Protein 2PN6 (pdb70)

B-factor: mean 21.73, std 9.78, range [8.62, 80.94]

Nearest PDB structures (foldseek):
  2pn6-assembly1_A  TM=1.007E+00  e=6.452E-29  Sulfurisphaera tokodaii
  2efq-assembly1_A  TM=1.001E+00  e=8.314E-26  Sulfurisphaera tokodaii str. 7
  2pmh-assembly1_A  TM=9.872E-01  e=4.485E-26  Sulfurisphaera tokodaii str. 7
  2efo-assembly1_A  TM=9.943E-01  e=1.281E-25  Sulfurisphaera tokodaii str. 7
  2e7w-assembly1_A  TM=9.866E-01  e=4.683E-25  Sulfurisphaera tokodaii

CATH classification: 1.10.10.10 (+1 more: 3.30.70.920)

Foldseek 3Di:
DDPLLVLLLQCCLVPVPQDLVRSCVVSVDDSVVSVVSVVVCCVVCVDVDHDDDDDVVVVQQQWKKKKFFAWDDDPPLCVVVQVQQVPQPFWDDWDQDDDPTGIIIIGTDNDPVCCCVRPVVSVVPDNGTPDMDMDTDPDDPDDRPSRPDD

Structure (mmCIF, N/CA/C/O backbone):
data_2PN6
#
_entry.id   2PN6
#
_cell.length_a   103.663
_cell.length_b   103.663
_cell.length_c   73.539
_cell.angle_alpha   90.00
_cell.angle_beta   90.00
_cell.angle_gamma   90.00
#
_symmetry.space_group_name_H-M   'I 4 2 2'
#
loop_
_entity.id
_entity.type
_entity.pdbx_description
1 polymer '150aa long hypothetical transcriptional regulator'
2 non-polymer 'MAGNESIUM ION'
3 non-polymer GLUTAMINE
4 water water
#
loop_
_atom_site.group_PDB
_atom_site.id
_atom_site.type_symbol
_atom_site.label_atom_id
_atom_site.label_alt_id
_atom_site.label_comp_id
_atom_site.label_asym_id
_atom_site.label_entity_id
_atom_site.label_seq_id
_atom_site.pdbx_PDB_ins_code
_atom_site.Cartn_x
_atom_site.Cartn_y
_atom_site.Cartn_z
_atom_site.occupancy
_atom_site.B_iso_or_equiv
_atom_site.auth_seq_id
_atom_site.auth_comp_id
_atom_site.auth_asym_id
_atom_site.auth_atom_id
_atom_site.pdbx_PDB_model_num
ATOM 1 N N . MET A 1 1 ? 43.878 13.547 1.254 1.00 36.64 1 MET A N 1
ATOM 2 C CA . MET A 1 1 ? 43.669 14.516 2.368 1.00 36.41 1 MET A CA 1
ATOM 3 C C . MET A 1 1 ? 44.120 13.919 3.691 1.00 35.49 1 MET A C 1
ATOM 4 O O . MET A 1 1 ? 44.289 12.706 3.811 1.00 36.88 1 MET A O 1
ATOM 9 N N . ASP A 1 2 ? 44.308 14.781 4.686 1.00 34.00 2 ASP A N 1
ATOM 10 C CA . ASP A 1 2 ? 44.708 14.340 6.014 1.00 31.89 2 ASP A CA 1
ATOM 11 C C . ASP A 1 2 ? 43.795 14.942 7.077 1.00 30.67 2 ASP A C 1
ATOM 12 O O . ASP A 1 2 ? 42.779 15.562 6.761 1.00 29.33 2 ASP A O 1
ATOM 17 N N . GLU A 1 3 ? 44.169 14.753 8.337 1.00 30.06 3 GLU A N 1
ATOM 18 C CA . GLU A 1 3 ? 43.403 15.246 9.477 1.00 29.68 3 GLU A CA 1
ATOM 19 C C . GLU A 1 3 ? 43.218 16.763 9.431 1.00 27.91 3 GLU A C 1
ATOM 20 O O . GLU A 1 3 ? 42.150 17.279 9.768 1.00 27.12 3 GLU A O 1
ATOM 26 N N . ILE A 1 4 ? 44.257 17.472 9.006 1.00 25.70 4 ILE A N 1
ATOM 27 C CA . ILE A 1 4 ? 44.204 18.926 8.922 1.00 24.57 4 ILE A CA 1
ATOM 28 C C . ILE A 1 4 ? 43.243 19.398 7.834 1.00 22.91 4 ILE A C 1
ATOM 29 O O . ILE A 1 4 ? 42.534 20.389 8.016 1.00 21.91 4 ILE A O 1
ATOM 34 N N . ASP A 1 5 ? 43.217 18.695 6.706 1.00 22.60 5 ASP A N 1
ATOM 35 C CA . ASP A 1 5 ? 42.316 19.067 5.622 1.00 21.69 5 ASP A CA 1
ATOM 36 C C . ASP A 1 5 ? 40.870 18.960 6.085 1.00 21.32 5 ASP A C 1
ATOM 37 O O . ASP A 1 5 ? 40.039 19.805 5.751 1.00 20.34 5 ASP A O 1
ATOM 42 N N . LEU A 1 6 ? 40.571 17.921 6.858 1.00 21.50 6 LEU A N 1
ATOM 43 C CA . LEU A 1 6 ? 39.217 17.723 7.359 1.00 21.60 6 LEU A CA 1
ATOM 44 C C . LEU A 1 6 ? 38.794 18.845 8.299 1.00 20.99 6 LEU A C 1
ATOM 45 O O . LEU A 1 6 ? 37.650 19.295 8.261 1.00 20.33 6 LEU A O 1
ATOM 50 N N . ARG A 1 7 ? 39.718 19.301 9.138 1.00 20.82 7 ARG A N 1
ATOM 51 C CA . ARG A 1 7 ? 39.410 20.380 10.068 1.00 21.29 7 ARG A CA 1
ATOM 52 C C . ARG A 1 7 ? 39.152 21.674 9.306 1.00 19.15 7 ARG A C 1
ATOM 53 O O . ARG A 1 7 ? 38.306 22.475 9.700 1.00 18.15 7 ARG A O 1
ATOM 61 N N . ILE A 1 8 ? 39.886 21.880 8.216 1.00 18.46 8 ILE A N 1
ATOM 62 C CA . ILE A 1 8 ? 39.703 23.070 7.395 1.00 16.38 8 ILE A CA 1
ATOM 63 C C . ILE A 1 8 ? 38.325 22.994 6.740 1.00 15.36 8 ILE A C 1
ATOM 64 O O . ILE A 1 8 ? 37.562 23.959 6.757 1.00 15.57 8 ILE A O 1
ATOM 69 N N . LEU A 1 9 ? 38.015 21.835 6.168 1.00 16.12 9 LEU A N 1
ATOM 70 C CA . LEU A 1 9 ? 36.731 21.625 5.514 1.00 16.32 9 LEU A CA 1
ATOM 71 C C . LEU A 1 9 ? 35.567 21.763 6.490 1.00 16.06 9 LEU A C 1
ATOM 72 O O . LEU A 1 9 ? 34.505 22.269 6.129 1.00 15.87 9 LEU A O 1
ATOM 77 N N . LYS A 1 10 ? 35.763 21.311 7.723 1.00 16.47 10 LYS A N 1
ATOM 78 C CA . LYS A 1 10 ? 34.703 21.385 8.721 1.00 17.11 10 LYS A CA 1
ATOM 79 C C . LYS A 1 10 ? 34.332 22.835 9.002 1.00 17.14 10 LYS A C 1
ATOM 80 O O . LYS A 1 10 ? 33.202 23.137 9.383 1.00 17.65 10 LYS A O 1
ATOM 86 N N . ILE A 1 11 ? 35.291 23.735 8.814 1.00 17.33 11 ILE A N 1
ATOM 87 C CA . ILE A 1 11 ? 35.042 25.154 9.027 1.00 16.75 11 ILE A CA 1
ATOM 88 C C . ILE A 1 11 ? 34.412 25.766 7.781 1.00 16.14 11 ILE A C 1
ATOM 89 O O . ILE A 1 11 ? 33.403 26.461 7.863 1.00 16.74 11 ILE A O 1
ATOM 94 N N . LEU A 1 12 ? 35.000 25.493 6.622 1.00 14.78 12 LEU A N 1
ATOM 95 C CA . LEU A 1 12 ? 34.495 26.050 5.373 1.00 15.37 12 LEU A CA 1
ATOM 96 C C . LEU A 1 12 ? 33.087 25.593 5.002 1.00 15.89 12 LEU A C 1
ATOM 97 O O . LEU A 1 12 ? 32.371 26.312 4.305 1.00 17.09 12 LEU A O 1
ATOM 102 N N . GLN A 1 13 ? 32.684 24.416 5.471 1.00 15.76 13 GLN A N 1
ATOM 103 C CA . GLN A 1 13 ? 31.356 23.907 5.143 1.00 17.02 13 GLN A CA 1
ATOM 104 C C . GLN A 1 13 ? 30.241 24.762 5.739 1.00 19.13 13 GLN A C 1
ATOM 105 O O . GLN A 1 13 ? 29.115 24.739 5.246 1.00 19.36 13 GLN A O 1
ATOM 111 N N . TYR A 1 14 ? 30.536 25.522 6.791 1.00 20.90 14 TYR A N 1
ATOM 112 C CA . TYR A 1 14 ? 29.492 26.364 7.367 1.00 24.04 14 TYR A CA 1
ATOM 113 C C . TYR A 1 14 ? 29.816 27.855 7.371 1.00 24.22 14 TYR A C 1
ATOM 114 O O . TYR A 1 14 ? 28.927 28.682 7.562 1.00 24.61 14 TYR A O 1
ATOM 123 N N . ASN A 1 15 ? 31.081 28.205 7.161 1.00 23.55 15 ASN A N 1
ATOM 124 C CA . ASN A 1 15 ? 31.460 29.615 7.109 1.00 24.24 15 ASN A CA 1
ATOM 125 C C . ASN A 1 15 ? 32.675 29.789 6.207 1.00 23.57 15 ASN A C 1
ATOM 126 O O . ASN A 1 15 ? 33.816 29.784 6.671 1.00 24.96 15 ASN A O 1
ATOM 131 N N . ALA A 1 16 ? 32.416 29.954 4.915 1.00 23.04 16 ALA A N 1
ATOM 132 C CA . ALA A 1 16 ? 33.473 30.101 3.922 1.00 23.98 16 ALA A CA 1
ATOM 133 C C . ALA A 1 16 ? 34.120 31.481 3.856 1.00 25.95 16 ALA A C 1
ATOM 134 O O . ALA A 1 16 ? 35.160 31.645 3.215 1.00 27.40 16 ALA A O 1
ATOM 136 N N . LYS A 1 17 ? 33.519 32.475 4.499 1.00 27.21 17 LYS A N 1
ATOM 137 C CA . LYS A 1 17 ? 34.108 33.808 4.462 1.00 28.77 17 LYS A CA 1
ATOM 138 C C . LYS A 1 17 ? 34.865 34.166 5.732 1.00 28.92 17 LYS A C 1
ATOM 139 O O . LYS A 1 17 ? 35.201 35.326 5.967 1.00 28.99 17 LYS A O 1
ATOM 145 N N . TYR A 1 18 ? 35.134 33.153 6.547 1.00 28.21 18 TYR A N 1
ATOM 146 C CA . TYR A 1 18 ? 35.900 33.335 7.771 1.00 27.56 18 TYR A CA 1
ATOM 147 C C . TYR A 1 18 ? 37.291 33.644 7.213 1.00 26.59 18 TYR A C 1
ATOM 148 O O . TYR A 1 18 ? 37.777 32.927 6.339 1.00 26.36 18 TYR A O 1
ATOM 157 N N . SER A 1 19 ? 37.922 34.711 7.693 1.00 25.21 19 SER A N 1
ATOM 158 C CA . SER A 1 19 ? 39.237 35.103 7.183 1.00 23.15 19 SER A CA 1
ATOM 159 C C . SER A 1 19 ? 40.324 34.045 7.346 1.00 22.03 19 SER A C 1
ATOM 160 O O . SER A 1 19 ? 40.254 33.193 8.230 1.00 21.28 19 SER A O 1
ATOM 163 N N . LEU A 1 20 ? 41.333 34.111 6.482 1.00 21.46 20 LEU A N 1
ATOM 164 C CA . LEU A 1 20 ? 42.446 33.174 6.541 1.00 21.28 20 LEU A CA 1
ATOM 165 C C . LEU A 1 20 ? 43.161 33.276 7.885 1.00 20.93 20 LEU A C 1
ATOM 166 O O . LEU A 1 20 ? 43.573 32.265 8.451 1.00 20.11 20 LEU A O 1
ATOM 171 N N . ASP A 1 21 ? 43.311 34.496 8.396 1.00 20.86 21 ASP A N 1
ATOM 172 C CA . ASP A 1 21 ? 43.979 34.682 9.679 1.00 20.87 21 ASP A CA 1
ATOM 173 C C . ASP A 1 21 ? 43.192 34.017 10.796 1.00 19.54 21 ASP A C 1
ATOM 174 O O . ASP A 1 21 ? 43.768 33.417 11.705 1.00 19.77 21 ASP A O 1
ATOM 179 N N . GLU A 1 22 ? 41.871 34.128 10.731 1.00 19.42 22 GLU A N 1
ATOM 180 C CA . GLU A 1 22 ? 41.028 33.529 11.753 1.00 19.80 22 GLU A CA 1
ATOM 181 C C . GLU A 1 22 ? 41.054 32.011 11.667 1.00 19.27 22 GLU A C 1
ATOM 182 O O . GLU A 1 22 ? 41.117 31.329 12.687 1.00 19.43 22 GLU A O 1
ATOM 188 N N . ILE A 1 23 ? 41.024 31.479 10.450 1.00 18.69 23 ILE A N 1
ATOM 189 C CA . ILE A 1 23 ? 41.060 30.032 10.277 1.00 18.73 23 ILE A CA 1
ATOM 190 C C . ILE A 1 23 ? 42.405 29.474 10.742 1.00 17.90 23 ILE A C 1
ATOM 191 O O . ILE A 1 23 ? 42.461 28.452 11.427 1.00 18.69 23 ILE A O 1
ATOM 196 N N . ALA A 1 24 ? 43.486 30.155 10.377 1.00 18.17 24 ALA A N 1
ATOM 197 C CA . ALA A 1 24 ? 44.823 29.724 10.765 1.00 18.69 24 ALA A CA 1
ATOM 198 C C . ALA A 1 24 ? 44.969 29.715 12.283 1.00 18.43 24 ALA A C 1
ATOM 199 O O . ALA A 1 24 ? 45.593 28.819 12.850 1.00 18.66 24 ALA A O 1
ATOM 201 N N . ARG A 1 25 ? 44.387 30.715 12.937 1.00 18.95 25 ARG A N 1
ATOM 202 C CA . ARG A 1 25 ? 44.456 30.816 14.390 1.00 19.91 25 ARG A CA 1
ATOM 203 C C . ARG A 1 25 ? 43.668 29.685 15.052 1.00 19.56 25 ARG A C 1
ATOM 204 O O . ARG A 1 25 ? 44.093 29.132 16.065 1.00 20.33 25 ARG A O 1
ATOM 212 N N . GLU A 1 26 ? 42.524 29.333 14.472 1.00 19.12 26 GLU A N 1
ATOM 213 C CA . GLU A 1 26 ? 41.692 28.273 15.030 1.00 21.19 26 GLU A CA 1
ATOM 214 C C . GLU A 1 26 ? 42.316 26.886 14.888 1.00 22.61 26 GLU A C 1
ATOM 215 O O . GLU A 1 26 ? 42.338 26.113 15.843 1.00 22.27 26 GLU A O 1
ATOM 221 N N . ILE A 1 27 ? 42.816 26.572 13.695 1.00 24.63 27 ILE A N 1
ATOM 222 C CA . ILE A 1 27 ? 43.420 25.266 13.436 1.00 26.86 27 ILE A CA 1
ATOM 223 C C . ILE A 1 27 ? 44.870 25.142 13.896 1.00 27.35 27 ILE A C 1
ATOM 224 O O . ILE A 1 27 ? 45.341 24.042 14.188 1.00 28.15 27 ILE A O 1
ATOM 229 N N . ARG A 1 28 ? 45.571 26.268 13.954 1.00 27.42 28 ARG A N 1
ATOM 230 C CA . ARG A 1 28 ? 46.969 26.302 14.375 1.00 29.06 28 ARG A CA 1
ATOM 231 C C . ARG A 1 28 ? 47.945 25.821 13.298 1.00 29.31 28 ARG A C 1
ATOM 232 O O . ARG A 1 28 ? 48.605 24.791 13.451 1.00 31.03 28 ARG A O 1
ATOM 240 N N . ILE A 1 29 ? 48.017 26.571 12.204 1.00 29.26 29 ILE A N 1
ATOM 241 C CA . ILE A 1 29 ? 48.932 26.274 11.105 1.00 28.53 29 ILE A CA 1
ATOM 242 C C . ILE A 1 29 ? 49.226 27.593 10.403 1.00 27.72 29 ILE A C 1
ATOM 243 O O . ILE A 1 29 ? 48.443 28.538 10.497 1.00 26.63 29 ILE A O 1
ATOM 248 N N . PRO A 1 30 ? 50.367 27.681 9.701 1.00 26.94 30 PRO A N 1
ATOM 249 C CA . PRO A 1 30 ? 50.736 28.910 8.990 1.00 27.09 30 PRO A CA 1
ATOM 250 C C . PRO A 1 30 ? 49.708 29.278 7.920 1.00 26.36 30 PRO A C 1
ATOM 251 O O . PRO A 1 30 ? 49.176 28.400 7.237 1.00 26.56 30 PRO A O 1
ATOM 255 N N . LYS A 1 31 ? 49.435 30.571 7.773 1.00 26.00 31 LYS A N 1
ATOM 256 C CA . LYS A 1 31 ? 48.469 31.040 6.784 1.00 25.36 31 LYS A CA 1
ATOM 257 C C . LYS A 1 31 ? 48.852 30.589 5.378 1.00 24.65 31 LYS A C 1
ATOM 258 O O . LYS A 1 31 ? 47.997 30.179 4.597 1.00 23.83 31 LYS A O 1
ATOM 264 N N . ALA A 1 32 ? 50.139 30.675 5.057 1.00 23.84 32 ALA A N 1
ATOM 265 C CA . ALA A 1 32 ? 50.621 30.274 3.739 1.00 23.24 32 ALA A CA 1
ATOM 266 C C . ALA A 1 32 ? 50.307 28.804 3.473 1.00 22.17 32 ALA A C 1
ATOM 267 O O . ALA A 1 32 ? 49.966 28.424 2.350 1.00 22.82 32 ALA A O 1
ATOM 269 N N . THR A 1 33 ? 50.422 27.982 4.511 1.00 22.46 33 THR A N 1
ATOM 270 C CA . THR A 1 33 ? 50.142 26.557 4.389 1.00 22.47 33 THR A CA 1
ATOM 271 C C . THR A 1 33 ? 48.640 26.349 4.230 1.00 21.62 33 THR A C 1
ATOM 272 O O . THR A 1 33 ? 48.198 25.503 3.454 1.00 20.95 33 THR A O 1
ATOM 276 N N . LEU A 1 34 ? 47.858 27.127 4.971 1.00 21.09 34 LEU A N 1
ATOM 277 C CA . LEU A 1 34 ? 46.407 27.039 4.891 1.00 19.68 34 LEU A CA 1
ATOM 278 C C . LEU A 1 34 ? 45.957 27.373 3.470 1.00 20.23 34 LEU A C 1
ATOM 279 O O . LEU A 1 34 ? 45.131 26.669 2.888 1.00 20.09 34 LEU A O 1
ATOM 284 N N . SER A 1 35 ? 46.505 28.450 2.912 1.00 20.36 35 SER A N 1
ATOM 285 C CA . SER A 1 35 ? 46.158 28.862 1.555 1.00 20.60 35 SER A CA 1
ATOM 286 C C . SER A 1 35 ? 46.519 27.768 0.557 1.00 21.23 35 SER A C 1
ATOM 287 O O . SER A 1 35 ? 45.749 27.462 -0.355 1.00 20.99 35 SER A O 1
ATOM 290 N N . TYR A 1 36 ? 47.697 27.181 0.731 1.00 21.48 36 TYR A N 1
ATOM 291 C CA . TYR A 1 36 ? 48.143 26.118 -0.155 1.00 22.61 36 TYR A CA 1
ATOM 292 C C . TYR A 1 36 ? 47.193 24.927 -0.084 1.00 21.47 36 TYR A C 1
ATOM 293 O O . TYR A 1 36 ? 46.789 24.382 -1.111 1.00 22.24 36 TYR A O 1
ATOM 302 N N . ARG A 1 37 ? 46.841 24.526 1.135 1.00 20.76 37 ARG A N 1
ATOM 303 C CA . ARG A 1 37 ? 45.944 23.395 1.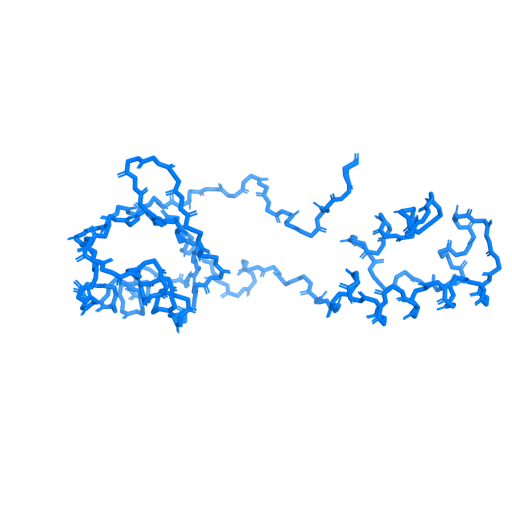339 1.00 20.31 37 ARG A CA 1
ATOM 304 C C . ARG A 1 37 ? 44.566 23.615 0.722 1.00 20.12 37 ARG A C 1
ATOM 305 O O . ARG A 1 37 ? 43.999 22.703 0.121 1.00 19.81 37 ARG A O 1
ATOM 313 N N . ILE A 1 38 ? 44.030 24.823 0.865 1.00 19.82 38 ILE A N 1
ATOM 314 C CA . ILE A 1 38 ? 42.720 25.136 0.307 1.00 18.58 38 ILE A CA 1
ATOM 315 C C . ILE A 1 38 ? 42.764 25.104 -1.216 1.00 20.35 38 ILE A C 1
ATOM 316 O O . ILE A 1 38 ? 41.864 24.562 -1.856 1.00 20.26 38 ILE A O 1
ATOM 321 N N . LYS A 1 39 ? 43.814 25.679 -1.794 1.00 21.81 39 LYS A N 1
ATOM 322 C CA . LYS A 1 39 ? 43.955 25.694 -3.246 1.00 23.86 39 LYS A CA 1
ATOM 323 C C . LYS A 1 39 ? 44.052 24.273 -3.790 1.00 24.33 39 LYS A C 1
ATOM 324 O O . LYS A 1 39 ? 43.509 23.969 -4.853 1.00 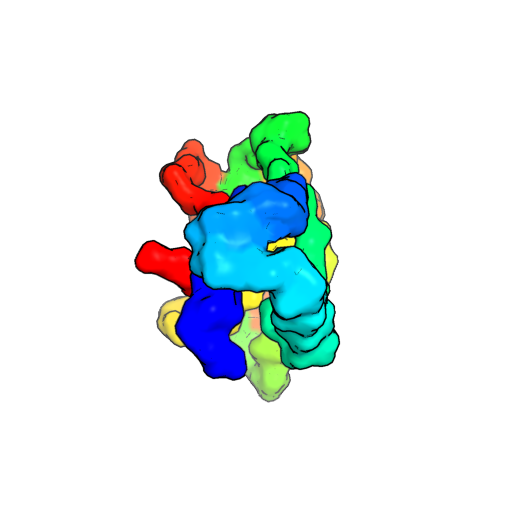24.96 39 LYS A O 1
ATOM 330 N N . LYS A 1 40 ? 44.744 23.407 -3.057 1.00 24.99 40 LYS A N 1
ATOM 331 C CA . LYS A 1 40 ? 44.902 22.017 -3.472 1.00 25.52 40 LYS A CA 1
ATOM 332 C C . LYS A 1 40 ? 43.565 21.287 -3.413 1.00 24.69 40 LYS A C 1
ATOM 333 O O . LYS A 1 40 ? 43.251 20.482 -4.289 1.00 24.86 40 LYS A O 1
ATOM 339 N N . LEU A 1 41 ? 42.777 21.572 -2.381 1.00 22.99 41 LEU A N 1
ATOM 340 C CA . LEU A 1 41 ? 41.470 20.942 -2.227 1.00 21.76 41 LEU A CA 1
ATOM 341 C C . LEU A 1 41 ? 40.544 21.359 -3.363 1.00 21.78 41 LEU A C 1
ATOM 342 O O . LEU A 1 41 ? 39.704 20.575 -3.810 1.00 22.44 41 LEU A O 1
ATOM 347 N N . GLU A 1 42 ? 40.699 22.596 -3.827 1.00 21.76 42 GLU A N 1
ATOM 348 C CA . GLU A 1 42 ? 39.883 23.102 -4.925 1.00 23.01 42 GLU A CA 1
ATOM 349 C C . GLU A 1 42 ? 40.379 22.460 -6.218 1.00 24.82 42 GLU A C 1
ATOM 350 O O . GLU A 1 42 ? 39.586 22.018 -7.049 1.00 24.32 42 GLU A O 1
ATOM 356 N N . LYS A 1 43 ? 41.697 22.403 -6.374 1.00 26.60 43 LYS A N 1
ATOM 357 C CA . LYS A 1 43 ? 42.299 21.809 -7.563 1.00 29.01 43 LYS A CA 1
ATOM 358 C C . LYS A 1 43 ? 41.959 20.328 -7.691 1.00 29.33 43 LYS A C 1
ATOM 359 O O . LYS A 1 43 ? 41.739 19.829 -8.795 1.00 30.25 43 LYS A O 1
ATOM 365 N N . ASP A 1 44 ? 41.913 19.628 -6.561 1.00 29.02 44 ASP A N 1
ATOM 366 C CA . ASP A 1 44 ? 41.614 18.199 -6.564 1.00 28.75 44 ASP A CA 1
ATOM 367 C C . ASP A 1 44 ? 40.128 17.874 -6.653 1.00 27.81 44 ASP A C 1
ATOM 368 O O . ASP A 1 44 ? 39.749 16.704 -6.702 1.00 29.10 44 ASP A O 1
ATOM 373 N N . GLY A 1 45 ? 39.289 18.903 -6.668 1.00 26.97 45 GLY A N 1
ATOM 374 C CA . GLY A 1 45 ? 37.858 18.678 -6.773 1.00 26.01 45 GLY A CA 1
ATOM 375 C C . GLY A 1 45 ? 37.122 18.387 -5.477 1.00 24.95 45 GLY A C 1
ATOM 376 O O . GLY A 1 45 ? 35.948 18.021 -5.505 1.00 26.02 45 GLY A O 1
ATOM 377 N N . VAL A 1 46 ? 37.797 18.532 -4.341 1.00 22.80 46 VAL A N 1
ATOM 378 C CA . VAL A 1 46 ? 37.148 18.290 -3.055 1.00 21.90 46 VAL A CA 1
ATOM 379 C C . VAL A 1 46 ? 36.209 19.459 -2.780 1.00 21.00 46 VAL A C 1
ATOM 380 O O . VAL A 1 46 ? 35.063 19.273 -2.372 1.00 20.35 46 VAL A O 1
ATOM 384 N N . ILE A 1 47 ? 36.713 20.671 -2.991 1.00 19.67 47 ILE A N 1
ATOM 385 C CA . ILE A 1 47 ? 35.902 21.869 -2.830 1.00 20.64 47 ILE A CA 1
ATOM 386 C C . ILE A 1 47 ? 35.509 22.202 -4.264 1.00 21.91 47 ILE A C 1
ATOM 387 O O . ILE A 1 47 ? 36.355 22.586 -5.071 1.00 23.22 47 ILE A O 1
ATOM 392 N N . LYS A 1 48 ? 34.232 22.033 -4.586 1.00 23.80 48 LYS A N 1
ATOM 393 C CA . LYS A 1 48 ? 33.747 22.289 -5.937 1.00 25.54 48 LYS A CA 1
ATOM 394 C C . LYS A 1 48 ? 33.272 23.719 -6.158 1.00 25.72 48 LYS A C 1
ATOM 395 O O . LYS A 1 48 ? 33.013 24.127 -7.293 1.00 27.00 48 LYS A O 1
ATOM 401 N N . GLY A 1 49 ? 33.157 24.481 -5.075 1.00 24.65 49 GLY A N 1
ATOM 402 C CA . GLY A 1 49 ? 32.715 25.857 -5.196 1.00 23.70 49 GLY A CA 1
ATOM 403 C C . GLY A 1 49 ? 32.348 26.479 -3.865 1.00 21.75 49 GLY A C 1
ATOM 404 O O . GLY A 1 49 ? 32.511 25.866 -2.810 1.00 21.30 49 GLY A O 1
ATOM 405 N N . TYR A 1 50 ? 31.856 27.712 -3.924 1.00 19.87 50 TYR A N 1
ATOM 406 C CA . TYR A 1 50 ? 31.447 28.455 -2.740 1.00 19.45 50 TYR A CA 1
ATOM 407 C C . TYR A 1 50 ? 30.116 29.112 -3.073 1.00 20.08 50 TYR A C 1
ATOM 408 O O . TYR A 1 50 ? 29.986 29.771 -4.103 1.00 20.95 50 TYR A O 1
ATOM 417 N N . TYR A 1 51 ? 29.124 28.926 -2.211 1.00 20.03 51 TYR A N 1
ATOM 418 C CA . TYR A 1 51 ? 27.808 29.495 -2.462 1.00 21.42 51 TYR A CA 1
ATOM 419 C C . TYR A 1 51 ? 27.290 30.319 -1.296 1.00 20.42 51 TYR A C 1
ATOM 420 O O . TYR A 1 51 ? 27.696 30.136 -0.149 1.00 20.06 51 TYR A O 1
ATOM 429 N N . ALA A 1 52 ? 26.377 31.229 -1.600 1.00 20.12 52 ALA A N 1
ATOM 430 C CA . ALA A 1 52 ? 25.755 32.030 -0.567 1.00 20.45 52 ALA A CA 1
ATOM 431 C C . ALA A 1 52 ? 24.510 31.241 -0.182 1.00 21.05 52 ALA A C 1
ATOM 432 O O . ALA A 1 52 ? 23.777 30.770 -1.053 1.00 22.44 52 ALA A O 1
ATOM 434 N N . TYR A 1 53 ? 24.289 31.061 1.113 1.00 21.41 53 TYR A N 1
ATOM 435 C CA . TYR A 1 53 ? 23.105 30.349 1.573 1.00 23.19 53 TYR A CA 1
ATOM 436 C C . TYR A 1 53 ? 21.992 31.383 1.649 1.00 22.53 53 TYR A C 1
ATOM 437 O O . TYR A 1 53 ? 22.002 32.258 2.513 1.00 21.03 53 TYR A O 1
ATOM 446 N N . ILE A 1 54 ? 21.045 31.289 0.723 1.00 22.91 54 ILE A N 1
ATOM 447 C CA . ILE A 1 54 ? 19.932 32.226 0.679 1.00 22.46 54 ILE A CA 1
ATOM 448 C C . ILE A 1 54 ? 18.699 31.618 1.321 1.00 23.65 54 ILE A C 1
ATOM 449 O O . ILE A 1 54 ? 18.337 30.476 1.031 1.00 24.31 54 ILE A O 1
ATOM 454 N N . ASN A 1 55 ? 18.066 32.385 2.199 1.00 24.24 55 ASN A N 1
ATOM 455 C CA . ASN A 1 55 ? 16.866 31.927 2.884 1.00 25.85 55 ASN A CA 1
ATOM 456 C C . ASN A 1 55 ? 15.714 31.863 1.885 1.00 24.10 55 ASN A C 1
ATOM 457 O O . ASN A 1 55 ? 15.224 32.894 1.423 1.00 23.08 55 ASN A O 1
ATOM 462 N N . PRO A 1 56 ? 15.269 30.645 1.535 1.00 25.05 56 PRO A N 1
ATOM 463 C CA . PRO A 1 56 ? 14.170 30.477 0.581 1.00 24.65 56 PRO A CA 1
ATOM 464 C C . PRO A 1 56 ? 12.914 31.246 0.975 1.00 24.71 56 PRO A C 1
ATOM 465 O O . PRO A 1 56 ? 12.168 31.706 0.117 1.00 21.96 56 PRO A O 1
ATOM 469 N N . ALA A 1 57 ? 12.686 31.384 2.276 1.00 26.69 57 ALA A N 1
ATOM 470 C CA . ALA A 1 57 ? 11.517 32.106 2.758 1.00 27.53 57 ALA A CA 1
ATOM 471 C C . ALA A 1 57 ? 11.560 33.563 2.306 1.00 27.63 57 ALA A C 1
ATOM 472 O O . ALA A 1 57 ? 10.52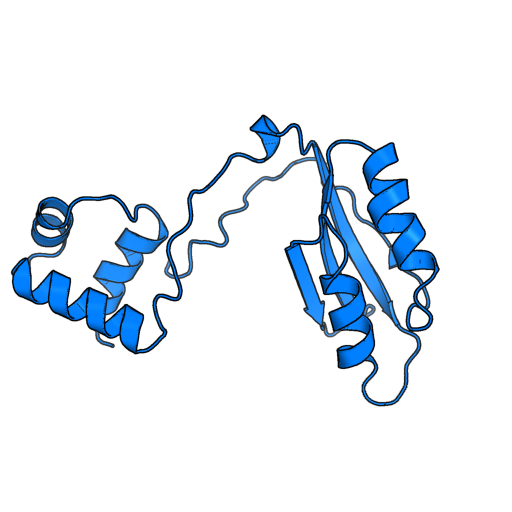0 34.174 2.051 1.00 28.31 57 ALA A O 1
ATOM 474 N N . SER A 1 58 ? 12.767 34.115 2.198 1.00 27.88 58 SER A 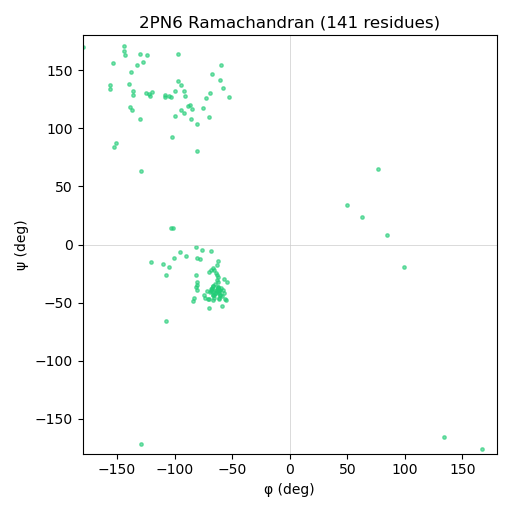N 1
ATOM 475 C CA . SER A 1 58 ? 12.941 35.501 1.774 1.00 27.34 58 SER A CA 1
ATOM 476 C C . SER A 1 58 ? 12.505 35.689 0.326 1.00 26.48 58 SER A C 1
ATOM 477 O O . SER A 1 58 ? 12.222 36.806 -0.107 1.00 27.83 58 SER A O 1
ATOM 480 N N . LEU A 1 59 ? 12.461 34.589 -0.419 1.00 23.31 59 LEU A N 1
ATOM 481 C CA . LEU A 1 59 ? 12.051 34.617 -1.817 1.00 21.20 59 LEU A CA 1
ATOM 482 C C . LEU A 1 59 ? 10.622 34.094 -1.950 1.00 19.66 59 LEU A C 1
ATOM 483 O O . LEU A 1 59 ? 10.162 33.776 -3.047 1.00 20.74 59 LEU A O 1
ATOM 488 N N . ASN A 1 60 ? 9.931 34.001 -0.818 1.00 19.77 60 ASN A N 1
ATOM 489 C CA . ASN A 1 60 ? 8.548 33.531 -0.789 1.00 20.05 60 ASN A CA 1
ATOM 490 C C . ASN A 1 60 ? 8.373 32.091 -1.272 1.00 18.63 60 ASN A C 1
AT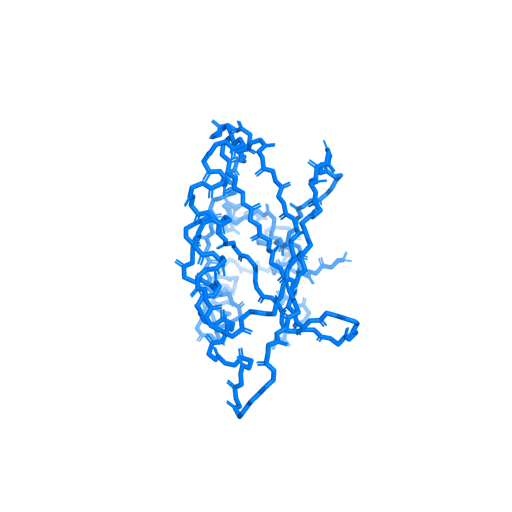OM 491 O O . ASN A 1 60 ? 7.293 31.718 -1.724 1.00 16.17 60 ASN A O 1
ATOM 496 N N . LEU A 1 61 ? 9.433 31.291 -1.189 1.00 17.24 61 LEU A N 1
ATOM 497 C CA . LEU A 1 61 ? 9.365 29.890 -1.607 1.00 16.99 61 LEU A CA 1
ATOM 498 C C . LEU A 1 61 ? 8.723 29.114 -0.464 1.00 17.92 61 LEU A C 1
ATOM 499 O O . LEU A 1 61 ? 9.405 28.477 0.342 1.00 20.20 61 LEU A O 1
ATOM 504 N N . ASP A 1 62 ? 7.397 29.183 -0.413 1.00 17.42 62 ASP A N 1
ATOM 505 C CA . ASP A 1 62 ? 6.607 28.560 0.641 1.00 18.64 62 ASP A CA 1
ATOM 506 C C . ASP A 1 62 ? 5.965 27.233 0.245 1.00 16.22 62 ASP A C 1
ATOM 507 O O . ASP A 1 62 ? 5.446 26.511 1.103 1.00 17.20 62 ASP A O 1
ATOM 512 N N . TYR A 1 63 ? 5.993 26.910 -1.044 1.00 13.57 63 TYR A N 1
ATOM 513 C CA . TYR A 1 63 ? 5.407 25.660 -1.515 1.00 11.97 63 TYR A CA 1
ATOM 514 C C . TYR A 1 63 ? 6.544 24.682 -1.761 1.00 12.96 63 TYR A C 1
ATOM 515 O O . TYR A 1 63 ? 7.134 24.637 -2.844 1.00 12.72 63 TYR A O 1
ATOM 524 N N . ILE A 1 64 ? 6.834 23.900 -0.728 1.00 11.53 64 ILE A N 1
ATOM 525 C CA . ILE A 1 64 ? 7.930 22.945 -0.729 1.00 11.54 64 ILE A CA 1
ATOM 526 C C . ILE A 1 64 ? 7.407 21.525 -0.876 1.00 11.04 64 ILE A C 1
ATOM 527 O O . ILE A 1 64 ? 6.546 21.089 -0.110 1.00 12.61 64 ILE A O 1
ATOM 532 N N . VAL A 1 65 ? 7.947 20.796 -1.846 1.00 10.38 65 VAL A N 1
ATOM 533 C CA . VAL A 1 65 ? 7.467 19.450 -2.113 1.00 9.86 65 VAL A CA 1
ATOM 534 C C . VAL A 1 65 ? 8.551 18.394 -2.268 1.00 9.80 65 VAL A C 1
ATOM 535 O O . VAL A 1 65 ? 9.689 18.691 -2.624 1.00 10.68 65 VAL A O 1
ATOM 539 N N . ILE A 1 66 ? 8.171 17.154 -1.979 1.00 10.07 66 ILE A N 1
ATOM 540 C CA . ILE A 1 66 ? 9.036 15.987 -2.109 1.00 9.73 66 ILE A CA 1
ATOM 541 C C . ILE A 1 66 ? 8.150 15.028 -2.898 1.00 10.04 66 ILE A C 1
ATOM 542 O O . ILE A 1 66 ? 7.159 14.510 -2.382 1.00 11.14 66 ILE A O 1
ATOM 547 N N . THR A 1 67 ? 8.491 14.817 -4.163 1.00 9.41 67 THR A N 1
ATOM 548 C CA . THR A 1 67 ? 7.676 13.984 -5.031 1.00 10.17 67 THR A CA 1
ATOM 549 C C . THR A 1 67 ? 8.302 12.641 -5.363 1.00 10.50 67 THR A C 1
ATOM 550 O O . THR A 1 67 ? 9.451 12.570 -5.793 1.00 10.67 67 THR A O 1
ATOM 554 N N . SER A 1 68 ? 7.528 11.580 -5.160 1.00 10.31 68 SER A N 1
ATOM 555 C CA . SER A 1 68 ? 7.971 10.227 -5.466 1.00 10.40 68 SER A CA 1
ATOM 556 C C . SER A 1 68 ? 7.470 9.932 -6.870 1.00 11.79 68 SER A C 1
ATOM 557 O O . SER A 1 68 ? 6.332 10.255 -7.219 1.00 12.95 68 SER A O 1
ATOM 560 N N . VAL A 1 69 ? 8.322 9.315 -7.674 1.00 10.58 69 VAL A N 1
ATOM 561 C CA . VAL A 1 69 ? 7.980 9.010 -9.053 1.00 11.01 69 VAL A CA 1
ATOM 562 C C . VAL A 1 69 ? 8.072 7.523 -9.383 1.00 10.18 69 VAL A C 1
ATOM 563 O O . VAL A 1 69 ? 9.080 6.883 -9.081 1.00 11.43 69 VAL A O 1
ATOM 567 N N . LYS A 1 70 ? 7.013 6.980 -9.984 1.00 10.29 70 LYS A N 1
ATOM 568 C CA . LYS A 1 70 ? 6.999 5.589 -10.443 1.00 10.16 70 LYS A CA 1
ATOM 569 C C . LYS A 1 70 ? 7.201 5.711 -11.949 1.00 11.11 70 LYS A C 1
ATOM 570 O O . LYS A 1 70 ? 6.474 6.438 -12.626 1.00 11.54 70 LYS A O 1
ATOM 576 N N . ALA A 1 71 ? 8.191 5.008 -12.475 1.00 11.00 71 ALA A N 1
ATOM 577 C CA . ALA A 1 71 ? 8.486 5.084 -13.898 1.00 10.13 71 ALA A CA 1
ATOM 578 C C . ALA A 1 71 ? 7.886 3.967 -14.732 1.00 10.88 71 ALA A C 1
ATOM 579 O O . ALA A 1 71 ? 7.431 2.945 -14.216 1.00 12.03 71 ALA A O 1
ATOM 581 N N . LYS A 1 72 ? 7.858 4.204 -16.039 1.00 11.67 72 LYS A N 1
ATOM 582 C CA . LYS A 1 72 ? 7.447 3.185 -16.990 1.00 12.17 72 LYS A CA 1
ATOM 583 C C . LYS A 1 72 ? 8.824 2.637 -17.339 1.00 13.20 72 LYS A C 1
ATOM 584 O O . LYS A 1 72 ? 9.673 3.353 -17.878 1.00 13.34 72 LYS A O 1
ATOM 590 N N . TYR A 1 73 ? 9.059 1.378 -16.996 1.00 12.16 73 TYR A N 1
ATOM 591 C CA . TYR A 1 73 ? 10.357 0.759 -17.223 1.00 12.84 73 TYR A CA 1
ATOM 592 C C . TYR A 1 73 ? 10.712 0.550 -18.683 1.00 13.50 73 TYR A C 1
ATOM 593 O O . TYR A 1 73 ? 9.851 0.298 -19.525 1.00 14.83 73 TYR A O 1
ATOM 602 N N . GLY A 1 74 ? 12.006 0.664 -18.953 1.00 15.46 74 GLY A N 1
ATOM 603 C CA . GLY A 1 74 ? 12.533 0.485 -20.293 1.00 15.83 74 GLY A CA 1
ATOM 604 C C . GLY A 1 74 ? 14.035 0.666 -20.226 1.00 16.90 74 GLY A C 1
ATOM 605 O O . GLY A 1 74 ? 14.564 1.106 -19.205 1.00 15.84 74 GLY A O 1
ATOM 606 N N . LYS A 1 75 ? 14.733 0.335 -21.306 1.00 17.94 75 LYS A N 1
ATOM 607 C CA . LYS A 1 75 ? 16.182 0.470 -21.324 1.00 19.51 75 LYS A CA 1
ATOM 608 C C . LYS A 1 75 ? 16.635 1.870 -20.922 1.00 19.36 75 LYS A C 1
ATOM 609 O O . LYS A 1 75 ? 16.170 2.870 -21.475 1.00 19.58 75 LYS A O 1
ATOM 615 N N . ASN A 1 76 ? 17.536 1.928 -19.945 1.00 19.13 76 ASN A N 1
ATOM 616 C CA . ASN A 1 76 ? 18.093 3.186 -19.457 1.00 19.71 76 ASN A CA 1
ATOM 617 C C . ASN A 1 76 ? 17.059 4.250 -19.111 1.00 19.16 76 ASN A C 1
ATOM 618 O O . ASN A 1 76 ? 17.313 5.440 -19.283 1.00 19.60 76 ASN A O 1
ATOM 623 N N . TYR A 1 77 ? 15.901 3.836 -18.610 1.00 18.01 77 TYR A N 1
ATOM 624 C CA . TYR A 1 77 ? 14.870 4.810 -18.268 1.00 18.21 77 TYR A CA 1
ATOM 625 C C . TYR A 1 77 ? 15.345 5.745 -17.158 1.00 19.60 77 TYR A C 1
ATOM 626 O O . TYR A 1 77 ? 14.927 6.902 -17.095 1.00 20.23 77 TYR A O 1
ATOM 635 N N . HIS A 1 78 ? 16.214 5.250 -16.281 1.00 18.82 78 HIS A N 1
ATOM 636 C CA . HIS A 1 78 ? 16.703 6.070 -15.180 1.00 19.10 78 HIS A CA 1
ATOM 637 C C . HIS A 1 78 ? 17.469 7.287 -15.682 1.00 19.53 78 HIS A C 1
ATOM 638 O O . HIS A 1 78 ? 17.377 8.370 -15.103 1.00 19.90 78 HIS A O 1
ATOM 645 N N . VAL A 1 79 ? 18.211 7.115 -16.770 1.00 21.10 79 VAL A N 1
ATOM 646 C CA . VAL A 1 79 ? 18.966 8.225 -17.340 1.00 21.89 79 VAL A CA 1
ATOM 647 C C . VAL A 1 79 ? 18.014 9.238 -17.970 1.00 19.82 79 VAL A C 1
ATOM 648 O O . VAL A 1 79 ? 18.037 10.425 -17.634 1.00 17.98 79 VAL A O 1
ATOM 652 N N . GLU A 1 80 ? 17.168 8.753 -18.874 1.00 20.69 80 GLU A N 1
ATOM 653 C CA . GLU A 1 80 ? 16.211 9.587 -19.588 1.00 21.27 80 GLU A CA 1
ATOM 654 C C . GLU A 1 80 ? 15.248 10.327 -18.660 1.00 19.25 80 GLU A C 1
ATOM 655 O O . GLU A 1 80 ? 15.101 11.547 -18.745 1.00 19.93 80 GLU A O 1
ATOM 661 N N . LEU A 1 81 ? 14.589 9.586 -17.775 1.00 15.94 81 LEU A N 1
ATOM 662 C CA . LEU A 1 81 ? 13.642 10.192 -16.848 1.00 14.19 81 LEU A CA 1
ATOM 663 C C . LEU A 1 81 ? 14.342 11.103 -15.845 1.00 13.33 81 LEU A C 1
ATOM 664 O O . LEU A 1 81 ? 13.873 12.206 -15.566 1.00 14.72 81 LEU A O 1
ATOM 669 N N . GLY A 1 82 ? 15.465 10.642 -15.304 1.00 12.82 82 GLY A N 1
ATOM 670 C CA . GLY A 1 82 ? 16.200 11.452 -14.350 1.00 13.11 82 GLY A CA 1
ATOM 671 C C . GLY A 1 82 ? 16.573 12.815 -14.913 1.00 12.78 82 GLY A C 1
ATOM 672 O O . GLY A 1 82 ? 16.383 13.841 -14.259 1.00 13.43 82 GLY A O 1
ATOM 673 N N . ASN A 1 83 ? 17.099 12.833 -16.135 1.00 14.26 83 ASN A N 1
ATOM 674 C CA . ASN A 1 83 ? 17.492 14.093 -16.748 1.00 14.73 83 ASN A CA 1
ATOM 675 C C . ASN A 1 83 ? 16.317 15.010 -17.060 1.00 13.99 83 ASN A C 1
ATOM 676 O O . ASN A 1 83 ? 16.433 16.226 -16.938 1.00 14.77 83 ASN A O 1
ATOM 681 N N . LYS A 1 84 ? 15.184 14.442 -17.458 1.00 13.00 84 LYS A N 1
ATOM 682 C CA . LYS A 1 84 ? 14.020 15.268 -17.751 1.00 13.99 84 LYS A CA 1
ATOM 683 C C . LYS A 1 84 ? 13.497 15.917 -16.474 1.00 13.80 84 LYS A C 1
ATOM 684 O O . LYS A 1 84 ? 13.068 17.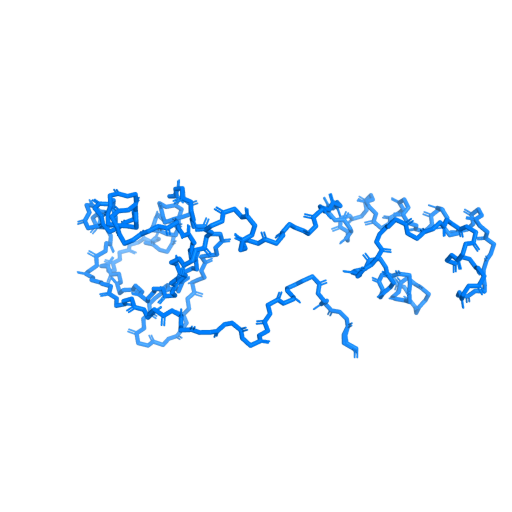070 -16.487 1.00 15.79 84 LYS A O 1
ATOM 690 N N . LEU A 1 85 ? 13.541 15.182 -15.367 1.00 14.07 85 LEU A N 1
ATOM 691 C CA . LEU A 1 85 ? 13.084 15.725 -14.093 1.00 12.09 85 LEU A CA 1
ATOM 692 C C . LEU A 1 85 ? 14.030 16.832 -13.623 1.00 12.38 85 LEU A C 1
ATOM 693 O O . LEU A 1 85 ? 13.590 17.866 -13.113 1.00 13.39 85 LEU A O 1
ATOM 698 N N . ALA A 1 86 ? 15.329 16.614 -13.811 1.00 12.98 86 ALA A N 1
ATOM 699 C CA . ALA A 1 86 ? 16.348 17.576 -13.392 1.00 13.93 86 ALA A CA 1
ATOM 700 C C . ALA A 1 86 ? 16.273 18.915 -14.122 1.00 14.27 86 ALA A C 1
ATOM 701 O O . ALA A 1 86 ? 16.724 19.936 -13.599 1.00 15.51 86 ALA A O 1
ATOM 703 N N . GLN A 1 87 ? 15.697 18.909 -15.320 1.00 15.04 87 GLN A N 1
ATOM 704 C CA . GLN A 1 87 ? 15.580 20.125 -16.125 1.00 17.41 87 GLN A CA 1
ATOM 705 C C . GLN A 1 87 ? 14.429 21.041 -15.737 1.00 17.25 87 GLN A C 1
ATOM 706 O O . GLN A 1 87 ? 14.355 22.179 -16.203 1.00 17.87 87 GLN A O 1
ATOM 712 N N . ILE A 1 88 ? 13.528 20.559 -14.890 1.00 14.45 88 ILE A N 1
ATOM 713 C CA . ILE A 1 88 ? 12.378 21.361 -14.501 1.00 14.11 88 ILE A CA 1
ATOM 714 C C . ILE A 1 88 ? 12.734 22.501 -13.551 1.00 13.74 88 ILE A C 1
ATOM 715 O O . ILE A 1 88 ? 13.360 22.290 -12.516 1.00 12.76 88 ILE A O 1
ATOM 720 N N . PRO A 1 89 ? 12.351 23.738 -13.904 1.00 14.51 89 PRO A N 1
ATOM 721 C CA . PRO A 1 89 ? 12.660 24.873 -13.029 1.00 14.69 89 PRO A CA 1
ATOM 722 C C . PRO A 1 89 ? 12.045 24.637 -11.651 1.00 12.31 89 PRO A C 1
ATOM 723 O O . PRO A 1 89 ? 10.893 24.214 -11.547 1.00 14.28 89 PRO A O 1
ATOM 727 N N . GLY A 1 90 ? 12.815 24.898 -10.602 1.00 11.28 90 GLY A N 1
ATOM 728 C CA . GLY A 1 90 ? 12.312 24.702 -9.253 1.00 11.54 90 GLY A CA 1
ATOM 729 C C . GLY A 1 90 ? 12.758 23.392 -8.630 1.00 11.80 90 GLY A C 1
ATOM 730 O O . GLY A 1 90 ? 12.715 23.238 -7.412 1.00 11.61 90 GLY A O 1
ATOM 731 N N . VAL A 1 91 ? 13.175 22.444 -9.465 1.00 11.92 91 VAL A N 1
ATOM 732 C CA . VAL A 1 91 ? 13.645 21.146 -8.982 1.00 11.91 91 VAL A CA 1
ATOM 733 C C . VAL A 1 91 ? 15.133 21.237 -8.655 1.00 12.52 91 VAL A C 1
ATOM 734 O O . VAL A 1 91 ? 15.939 21.545 -9.533 1.00 13.37 91 VAL A O 1
ATOM 738 N N . TRP A 1 92 ? 15.497 20.981 -7.398 1.00 11.26 92 TRP A N 1
ATOM 739 C CA . TRP A 1 92 ? 16.902 21.035 -6.998 1.00 11.64 92 TRP A CA 1
ATOM 740 C C . TRP A 1 92 ? 17.503 19.675 -6.674 1.00 10.98 92 TRP A C 1
ATOM 741 O O . TRP A 1 92 ? 18.725 19.524 -6.629 1.00 12.25 92 TRP A O 1
ATOM 752 N 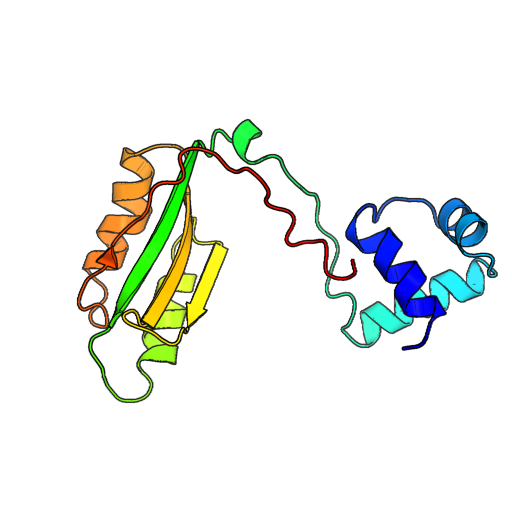N . GLY A 1 93 ? 16.648 18.684 -6.454 1.00 10.25 93 GLY A N 1
ATOM 753 C CA . GLY A 1 93 ? 17.144 17.362 -6.137 1.00 10.34 93 GLY A CA 1
ATOM 754 C C . GLY A 1 93 ? 16.417 16.274 -6.892 1.00 9.87 93 GLY A C 1
ATOM 755 O O . GLY A 1 93 ? 15.190 16.266 -6.966 1.00 11.23 93 GLY A O 1
ATOM 756 N N . VAL A 1 94 ? 17.188 15.364 -7.476 1.00 10.04 94 VAL A N 1
ATOM 757 C CA . VAL A 1 94 ? 16.625 14.237 -8.212 1.00 9.58 94 VAL A CA 1
ATOM 758 C C . VAL A 1 94 ? 17.465 13.026 -7.836 1.00 10.56 94 VAL A C 1
ATOM 759 O O . VAL A 1 94 ? 18.673 12.987 -8.082 1.00 10.98 94 VAL A O 1
ATOM 763 N N . TYR A 1 95 ? 16.812 12.037 -7.235 1.00 9.15 95 TYR A N 1
ATOM 764 C CA . TYR A 1 95 ? 17.488 10.841 -6.759 1.00 9.13 95 TYR A CA 1
ATOM 765 C C . TYR A 1 95 ? 16.882 9.568 -7.324 1.00 9.73 95 TYR A C 1
ATOM 766 O O . TYR A 1 95 ? 15.665 9.380 -7.265 1.00 9.99 95 TYR A O 1
ATOM 775 N N . PHE A 1 96 ? 17.728 8.697 -7.864 1.00 9.71 96 PHE A N 1
ATOM 776 C CA . PHE A 1 96 ? 17.288 7.405 -8.391 1.00 10.24 96 PHE A CA 1
ATOM 777 C C . PHE 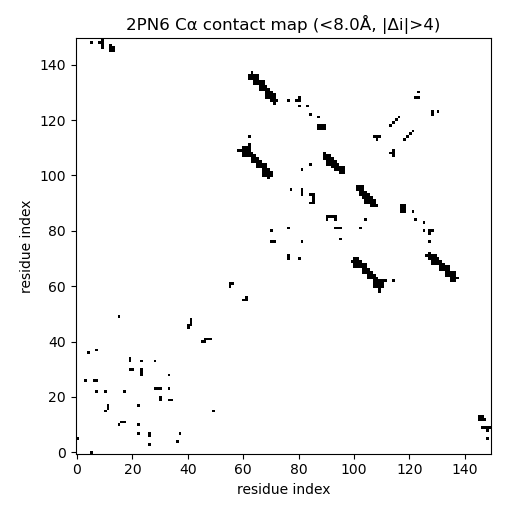A 1 96 ? 17.357 6.489 -7.168 1.00 10.38 96 PHE A C 1
ATOM 778 O O . PHE A 1 96 ? 18.428 6.293 -6.585 1.00 10.59 96 PHE A O 1
ATOM 786 N N . VAL A 1 97 ? 16.213 5.926 -6.783 1.00 10.48 97 VAL A N 1
ATOM 787 C CA . VAL A 1 97 ? 16.136 5.128 -5.564 1.00 10.08 97 VAL A CA 1
ATOM 788 C C . VAL A 1 97 ? 15.624 3.697 -5.631 1.00 9.86 97 VAL A C 1
ATOM 789 O O . VAL A 1 97 ? 14.975 3.282 -6.596 1.00 10.64 97 VAL A O 1
ATOM 793 N N . LEU A 1 98 ? 15.927 2.957 -4.569 1.00 10.97 98 LEU A N 1
ATOM 794 C CA . LEU A 1 98 ? 15.470 1.582 -4.421 1.00 11.35 98 LEU A CA 1
ATOM 795 C C . LEU A 1 98 ? 14.223 1.649 -3.554 1.00 13.09 98 LEU A C 1
ATOM 796 O O . LEU A 1 98 ? 14.168 2.432 -2.605 1.00 16.94 98 LEU A O 1
ATOM 801 N N . GLY A 1 99 ? 13.229 0.835 -3.883 1.00 11.07 99 GLY A N 1
ATOM 802 C CA . GLY A 1 99 ? 11.987 0.819 -3.133 1.00 11.43 99 GLY A CA 1
ATOM 803 C C . GLY A 1 99 ? 10.783 0.834 -4.054 1.00 10.62 99 GLY A C 1
ATOM 804 O O . GLY A 1 99 ? 10.920 0.605 -5.258 1.00 10.41 99 GLY A O 1
ATOM 805 N N . ASP A 1 100 ? 9.610 1.116 -3.490 1.00 12.29 100 ASP A N 1
ATOM 806 C CA . ASP A 1 100 ? 8.358 1.142 -4.245 1.00 13.40 100 ASP A CA 1
ATOM 807 C C . ASP A 1 100 ? 8.233 2.280 -5.248 1.00 12.61 100 ASP A C 1
ATOM 808 O O . ASP A 1 100 ? 7.245 2.367 -5.973 1.00 15.35 100 ASP A O 1
ATOM 813 N N . ASN A 1 101 ? 9.210 3.177 -5.255 1.00 11.38 101 ASN A N 1
ATOM 814 C CA . ASN A 1 101 ? 9.222 4.272 -6.209 1.00 10.47 101 ASN A CA 1
ATOM 815 C C . ASN A 1 101 ? 10.607 4.272 -6.832 1.00 8.65 101 ASN A C 1
ATOM 816 O O . ASN A 1 101 ? 11.524 3.635 -6.308 1.00 10.54 101 ASN A O 1
ATOM 821 N N . ASP A 1 102 ? 10.763 4.968 -7.951 1.00 8.92 102 ASP A N 1
ATOM 822 C CA . ASP A 1 102 ? 12.039 4.968 -8.650 1.00 8.78 102 ASP A CA 1
ATOM 823 C C . ASP A 1 102 ? 12.832 6.260 -8.544 1.00 9.07 102 ASP A C 1
ATOM 824 O O . ASP A 1 102 ? 14.057 6.252 -8.663 1.00 10.13 102 ASP A O 1
ATOM 829 N N . PHE A 1 103 ? 12.140 7.373 -8.339 1.00 9.86 103 PHE A N 1
ATOM 830 C CA . PHE A 1 103 ? 12.821 8.649 -8.170 1.00 10.16 103 PHE A CA 1
ATOM 831 C C . PHE A 1 103 ? 12.182 9.447 -7.057 1.00 10.29 103 PHE A C 1
ATOM 832 O O . PHE A 1 103 ? 10.983 9.324 -6.798 1.00 10.89 103 PHE A O 1
ATOM 840 N N . ILE A 1 104 ? 13.005 10.238 -6.380 1.00 10.18 104 ILE A N 1
ATOM 841 C CA . ILE A 1 104 ? 12.528 11.156 -5.361 1.00 9.65 104 ILE A CA 1
ATOM 842 C C . ILE A 1 104 ? 12.998 12.515 -5.874 1.00 9.57 104 ILE A C 1
ATOM 843 O O . ILE A 1 104 ? 14.170 12.687 -6.214 1.00 10.68 104 ILE A O 1
ATOM 848 N N . VAL A 1 105 ? 12.071 13.461 -5.954 1.00 9.55 105 VAL A N 1
ATOM 849 C CA . VAL A 1 105 ? 12.348 14.798 -6.457 1.00 9.81 105 VAL A CA 1
ATOM 850 C C . VAL A 1 105 ? 12.073 15.862 -5.404 1.00 10.19 105 VAL A C 1
ATOM 851 O O . VAL A 1 105 ? 11.014 15.868 -4.777 1.00 11.79 105 VAL A O 1
ATOM 855 N N . MET A 1 106 ? 13.030 16.765 -5.216 1.00 9.96 106 MET A N 1
ATOM 856 C CA . MET A 1 106 ? 12.892 17.852 -4.253 1.00 10.16 106 MET A CA 1
ATOM 857 C C . MET A 1 106 ? 12.707 19.136 -5.052 1.00 10.40 106 MET A C 1
ATOM 858 O O . MET A 1 106 ? 13.516 19.441 -5.934 1.00 10.75 106 MET A O 1
ATOM 863 N N . ALA A 1 107 ? 11.654 19.890 -4.749 1.00 10.10 107 ALA A N 1
ATOM 864 C CA . ALA A 1 107 ? 11.408 21.135 -5.466 1.00 11.01 107 ALA A CA 1
ATOM 865 C C . ALA A 1 107 ? 10.843 22.224 -4.563 1.00 12.15 107 ALA A C 1
ATOM 866 O O . ALA A 1 107 ? 10.367 21.949 -3.458 1.00 12.32 107 ALA A O 1
ATOM 868 N N . ARG A 1 108 ? 10.913 23.464 -5.045 1.00 12.79 108 ARG A N 1
ATOM 869 C CA . ARG A 1 108 ? 10.429 24.627 -4.306 1.00 13.11 108 ARG A CA 1
ATOM 870 C C . ARG A 1 108 ? 9.721 25.594 -5.251 1.00 13.19 108 ARG A C 1
ATOM 871 O O . ARG A 1 108 ? 10.201 25.843 -6.352 1.00 14.24 108 ARG A O 1
ATOM 879 N N . TYR A 1 109 ? 8.592 26.143 -4.812 1.00 12.53 109 TYR A N 1
ATOM 880 C CA . TYR A 1 109 ? 7.844 27.127 -5.599 1.00 11.08 109 TYR A CA 1
ATOM 881 C C . TYR A 1 109 ? 7.241 28.151 -4.654 1.00 11.77 109 TYR A C 1
ATOM 882 O O . TYR A 1 109 ? 7.212 27.945 -3.443 1.00 13.13 109 TYR A O 1
ATOM 891 N N . LYS A 1 110 ? 6.767 29.263 -5.204 1.00 14.70 110 LYS A N 1
ATOM 892 C CA . LYS A 1 110 ? 6.179 30.300 -4.371 1.00 16.98 110 LYS A CA 1
ATOM 893 C C . LYS A 1 110 ? 4.735 30.000 -4.009 1.00 18.35 110 LYS A C 1
ATOM 894 O O . LYS A 1 110 ? 4.300 30.280 -2.892 1.00 19.82 110 LYS A O 1
ATOM 900 N N . THR A 1 111 ? 3.997 29.412 -4.944 1.00 16.91 111 THR A N 1
ATOM 901 C CA . THR A 1 111 ? 2.591 29.118 -4.706 1.00 18.32 111 THR A CA 1
ATOM 902 C C . THR A 1 111 ? 2.118 27.816 -5.325 1.00 17.76 111 THR A C 1
ATOM 903 O O . THR A 1 111 ? 2.814 27.190 -6.126 1.00 16.81 111 THR A O 1
ATOM 907 N N . ARG A 1 112 ? 0.902 27.439 -4.951 1.00 17.95 112 ARG A N 1
ATOM 908 C CA . ARG A 1 112 ? 0.253 26.242 -5.456 1.00 18.68 112 ARG A CA 1
ATOM 909 C C . ARG A 1 112 ? 0.127 26.327 -6.978 1.00 18.42 112 ARG A C 1
ATOM 910 O O . ARG A 1 112 ? 0.400 25.362 -7.689 1.00 17.19 112 ARG A O 1
ATOM 918 N N . GLU A 1 113 ? -0.282 27.492 -7.473 1.00 17.91 113 GLU A N 1
ATOM 919 C CA . GLU A 1 113 ? -0.453 27.690 -8.909 1.00 18.02 113 GLU A CA 1
ATOM 920 C C . GLU A 1 113 ? 0.859 27.564 -9.679 1.00 17.08 113 GLU A C 1
ATOM 921 O O . GLU A 1 113 ? 0.896 26.970 -10.757 1.00 17.75 113 GLU A O 1
ATOM 927 N N . GLU A 1 114 ? 1.932 28.127 -9.131 1.00 17.11 114 GLU A N 1
ATOM 928 C CA . GLU A 1 114 ? 3.238 28.057 -9.780 1.00 16.85 114 GLU A CA 1
ATOM 929 C C . GLU A 1 114 ? 3.685 26.598 -9.825 1.00 15.84 114 GLU A C 1
ATOM 930 O O . GLU A 1 114 ? 4.222 26.121 -10.822 1.00 15.45 114 GLU A O 1
ATOM 936 N N . PHE A 1 115 ? 3.459 25.899 -8.723 1.00 14.57 115 PHE A N 1
ATOM 937 C CA . PHE A 1 115 ? 3.805 24.494 -8.609 1.00 13.88 115 PHE A CA 1
ATOM 938 C C . PHE A 1 115 ? 3.036 23.687 -9.661 1.00 13.06 115 PHE A C 1
ATOM 939 O O . PHE A 1 115 ? 3.600 22.813 -10.320 1.00 12.74 115 PHE A O 1
ATOM 947 N N . MET A 1 116 ? 1.754 23.988 -9.837 1.00 14.02 116 MET A N 1
ATOM 948 C CA . MET A 1 116 ? 0.969 23.254 -10.819 1.00 15.25 116 MET A CA 1
ATOM 949 C C . MET A 1 116 ? 1.451 23.514 -12.246 1.00 13.34 116 MET A C 1
ATOM 950 O O . MET A 1 116 ? 1.617 22.578 -13.026 1.00 14.56 116 MET A O 1
ATOM 955 N N . GLU A 1 117 ? 1.690 24.779 -12.584 1.00 14.98 117 GLU A N 1
ATOM 956 C CA . GLU A 1 117 ? 2.124 25.121 -13.935 1.00 17.00 117 GLU A CA 1
ATOM 957 C C . GLU A 1 117 ? 3.547 24.703 -14.294 1.00 15.65 117 GLU A C 1
ATOM 958 O O . GLU A 1 117 ? 3.779 24.132 -15.364 1.00 17.74 117 GLU A O 1
ATOM 964 N N . LYS A 1 118 ? 4.499 24.978 -13.409 1.00 15.17 118 LYS A N 1
ATOM 965 C CA . LYS A 1 118 ? 5.893 24.655 -13.691 1.00 13.13 118 LYS A CA 1
ATOM 966 C C . LYS A 1 118 ? 6.291 23.207 -13.462 1.00 12.41 118 LYS A C 1
ATOM 967 O O . LYS A 1 118 ? 7.146 22.670 -14.171 1.00 14.10 118 LYS A O 1
ATOM 973 N N . PHE A 1 119 ? 5.663 22.572 -12.478 1.00 12.63 119 PHE A N 1
ATOM 974 C CA . PHE A 1 119 ? 6.012 21.205 -12.130 1.00 12.10 119 PHE A CA 1
ATOM 975 C C . PHE A 1 119 ? 4.992 20.146 -12.533 1.00 11.95 119 PHE A C 1
ATOM 976 O O . PHE A 1 119 ? 5.276 19.312 -13.383 1.00 12.41 119 PHE A O 1
ATOM 984 N N . LEU A 1 120 ? 3.804 20.178 -11.940 1.00 12.26 120 LEU A N 1
ATOM 985 C CA . LEU A 1 120 ? 2.803 19.159 -12.246 1.00 11.77 120 LEU A CA 1
ATOM 986 C C . LEU A 1 120 ? 2.473 19.026 -13.720 1.00 12.75 120 LEU A C 1
ATOM 987 O O . LEU A 1 120 ? 2.449 17.919 -14.258 1.00 13.04 120 LEU A O 1
ATOM 992 N N . GLU A 1 121 ? 2.221 20.152 -14.380 1.00 12.62 121 GLU A N 1
ATOM 993 C CA . GLU A 1 121 ? 1.871 20.106 -15.792 1.00 14.70 121 GLU A CA 1
ATOM 994 C C . GLU A 1 121 ? 3.018 19.667 -16.697 1.00 14.38 121 GLU A C 1
ATOM 995 O O . GLU A 1 121 ? 2.787 19.195 -17.810 1.00 16.68 121 GLU A O 1
ATOM 1001 N N . ARG A 1 122 ? 4.251 19.808 -16.223 1.00 12.80 122 ARG A N 1
ATOM 1002 C CA . ARG A 1 122 ? 5.396 19.358 -17.005 1.00 13.76 122 ARG A CA 1
ATOM 1003 C C . ARG A 1 122 ? 5.598 17.854 -16.792 1.00 15.11 122 ARG A C 1
ATOM 1004 O O . ARG A 1 122 ? 5.785 17.100 -17.746 1.00 15.71 122 ARG A O 1
ATOM 1012 N N . VAL A 1 123 ? 5.544 17.421 -15.535 1.00 13.67 123 VAL A N 1
ATOM 1013 C CA . VAL A 1 123 ? 5.744 16.012 -15.209 1.00 14.81 123 VAL A CA 1
ATOM 1014 C C . VAL A 1 123 ? 4.710 15.092 -15.844 1.00 13.08 123 VAL A C 1
ATOM 1015 O O . VAL A 1 123 ? 5.047 14.005 -16.312 1.00 13.84 123 VAL A O 1
ATOM 1019 N N . MET A 1 124 ? 3.451 15.519 -15.871 1.00 13.32 124 MET A N 1
ATOM 1020 C CA . MET A 1 124 ? 2.417 14.668 -16.437 1.00 13.98 124 MET A CA 1
ATOM 1021 C C . MET A 1 124 ? 2.599 14.375 -17.922 1.00 15.23 124 MET A C 1
ATOM 1022 O O . MET A 1 124 ? 2.011 13.427 -18.435 1.00 16.74 124 MET A O 1
ATOM 1027 N N . SER A 1 125 ? 3.420 15.169 -18.609 1.00 15.52 125 SER A N 1
ATOM 1028 C CA . SER A 1 125 ? 3.645 14.953 -20.038 1.00 17.07 125 SER A CA 1
ATOM 1029 C C . SER A 1 125 ? 4.886 14.118 -20.352 1.00 17.08 125 SER A C 1
ATOM 1030 O O . SER A 1 125 ? 5.124 13.773 -21.511 1.00 18.28 125 SER A O 1
ATOM 1033 N N . ILE A 1 126 ? 5.682 13.795 -19.336 1.00 16.14 126 ILE A N 1
ATOM 1034 C CA . ILE A 1 126 ? 6.885 12.992 -19.556 1.00 15.18 126 ILE A CA 1
ATOM 1035 C C . ILE A 1 126 ? 6.463 11.539 -19.775 1.00 16.27 126 ILE A C 1
ATOM 1036 O O . ILE A 1 126 ? 5.893 10.909 -18.887 1.00 14.63 126 ILE A O 1
ATOM 1041 N N . PRO A 1 127 ? 6.745 10.985 -20.965 1.00 16.01 127 PRO A N 1
ATOM 1042 C CA . PRO A 1 127 ? 6.374 9.601 -21.285 1.00 15.98 127 PRO A CA 1
ATOM 1043 C C . PRO A 1 127 ? 6.909 8.508 -20.361 1.00 15.08 127 PRO A C 1
ATOM 1044 O O . PRO A 1 127 ? 6.268 7.465 -20.201 1.00 16.87 127 PRO A O 1
ATOM 1048 N N . GLU A 1 128 ? 8.073 8.737 -19.760 1.00 15.51 128 GLU A N 1
ATOM 1049 C CA . GLU A 1 128 ? 8.671 7.752 -18.859 1.00 14.77 128 GLU A CA 1
ATOM 1050 C C . GLU A 1 128 ? 7.998 7.711 -17.487 1.00 14.23 128 GLU A C 1
ATOM 1051 O O . GLU A 1 128 ? 8.352 6.885 -16.649 1.00 14.41 128 GLU A O 1
ATOM 1057 N N . VAL A 1 129 ? 7.045 8.606 -17.246 1.00 13.02 129 VAL A N 1
ATOM 1058 C CA . VAL A 1 129 ? 6.357 8.631 -15.958 1.00 11.74 129 VAL A CA 1
ATOM 1059 C C . VAL A 1 129 ? 5.098 7.766 -15.951 1.00 11.80 129 VAL A C 1
ATOM 1060 O O . VAL A 1 129 ? 4.243 7.899 -16.835 1.00 13.48 129 VAL A O 1
ATOM 1064 N N . GLU A 1 130 ? 4.995 6.866 -14.969 1.00 10.54 130 GLU A N 1
ATOM 1065 C CA . GLU A 1 130 ? 3.790 6.045 -14.812 1.00 9.86 130 GLU A CA 1
ATOM 1066 C C . GLU A 1 130 ? 2.853 6.924 -13.974 1.00 9.67 130 GLU A C 1
ATOM 1067 O O . GLU A 1 130 ? 1.717 7.166 -14.354 1.00 10.87 130 GLU A O 1
ATOM 1073 N N A ARG A 1 131 ? 3.349 7.388 -12.831 0.50 10.01 131 ARG A N 1
ATOM 1074 N N B ARG A 1 131 ? 3.340 7.399 -12.830 0.50 10.18 131 ARG A N 1
ATOM 1075 C CA A ARG A 1 131 ? 2.586 8.275 -11.958 0.50 9.90 131 ARG A CA 1
ATOM 1076 C CA B ARG A 1 131 ? 2.564 8.299 -11.972 0.50 10.19 131 ARG A CA 1
ATOM 1077 C C A ARG A 1 131 ? 3.489 8.825 -10.864 0.50 10.55 131 ARG A C 1
ATOM 1078 C C B ARG A 1 131 ? 3.472 8.821 -10.867 0.50 10.78 131 ARG A C 1
ATOM 1079 O O A ARG A 1 131 ? 4.628 8.382 -10.710 0.50 9.93 131 ARG A O 1
ATOM 1080 O O B ARG A 1 131 ? 4.593 8.343 -10.700 0.50 10.63 131 ARG A O 1
ATOM 1095 N N . THR A 1 132 ? 2.991 9.808 -10.122 1.00 10.19 132 THR A N 1
ATOM 1096 C CA . THR A 1 132 ? 3.770 10.395 -9.037 1.00 10.28 132 THR A CA 1
ATOM 1097 C C . THR A 1 132 ? 2.891 10.628 -7.823 1.00 10.67 132 THR A C 1
ATOM 1098 O O . THR A 1 132 ? 1.660 10.612 -7.914 1.00 11.72 132 THR A O 1
ATOM 1102 N N . SER A 1 133 ? 3.545 10.809 -6.682 1.00 9.64 133 SER A N 1
ATOM 1103 C CA . SER A 1 133 ? 2.865 11.085 -5.428 1.00 9.71 133 SER A CA 1
ATOM 1104 C C . SER A 1 133 ? 3.666 12.183 -4.754 1.00 9.28 133 SER A C 1
ATOM 1105 O O . SER A 1 133 ? 4.827 11.988 -4.388 1.00 10.53 133 SER A O 1
ATOM 1108 N N . THR A 1 134 ? 3.038 13.341 -4.592 1.00 8.81 134 THR A N 1
ATOM 1109 C CA . THR A 1 134 ? 3.706 14.483 -4.002 1.00 9.05 134 THR A CA 1
ATOM 1110 C C . THR A 1 134 ? 3.401 14.683 -2.530 1.00 9.99 134 THR A C 1
ATOM 1111 O O . THR A 1 134 ? 2.236 14.713 -2.115 1.00 11.91 134 THR A O 1
ATOM 1115 N N A GLN A 1 135 ? 4.463 14.786 -1.741 0.50 10.52 135 GLN A N 1
ATOM 1116 N N B GLN A 1 135 ? 4.461 14.825 -1.745 0.50 10.53 135 GLN A N 1
ATOM 1117 C CA A GLN A 1 135 ? 4.356 15.015 -0.308 0.50 11.48 135 GLN A CA 1
ATOM 1118 C CA B GLN A 1 135 ? 4.328 15.045 -0.318 0.50 11.53 135 GLN A CA 1
ATOM 1119 C C A GLN A 1 135 ? 4.659 16.487 -0.055 0.50 11.43 135 GLN A C 1
ATOM 1120 C C B GLN A 1 135 ? 4.661 16.493 -0.049 0.50 11.47 135 GLN A C 1
ATOM 1121 O O A GLN A 1 135 ? 5.766 16.951 -0.322 0.50 12.41 135 GLN A O 1
ATOM 1122 O O B GLN A 1 135 ? 5.784 16.942 -0.285 0.50 12.47 135 GLN A O 1
ATOM 1133 N N . VAL A 1 136 ? 3.670 17.224 0.439 1.00 11.19 136 VAL A N 1
ATOM 1134 C CA . VAL A 1 136 ? 3.845 18.633 0.729 1.00 11.23 136 VAL A CA 1
ATOM 1135 C C . VAL A 1 136 ? 4.554 18.797 2.060 1.00 11.11 136 VAL A C 1
ATOM 1136 O O . VAL A 1 136 ? 4.199 18.153 3.050 1.00 12.23 136 VAL A O 1
ATOM 1140 N N . VAL A 1 137 ? 5.575 19.643 2.080 1.00 10.60 137 VAL A N 1
ATOM 1141 C CA . VAL A 1 137 ? 6.313 19.886 3.311 1.00 10.25 137 VAL A CA 1
ATOM 1142 C C . VAL A 1 137 ? 5.595 20.966 4.118 1.00 11.27 137 VAL A C 1
ATOM 1143 O O . VAL A 1 137 ? 5.462 22.108 3.673 1.00 12.57 137 VAL A O 1
ATOM 1147 N N . VAL A 1 138 ? 5.116 20.587 5.298 1.00 11.53 138 VAL A N 1
ATOM 1148 C CA . VAL A 1 138 ? 4.402 21.503 6.183 1.00 13.83 138 VAL A CA 1
ATOM 1149 C C . VAL A 1 138 ? 5.394 22.358 6.955 1.00 14.20 138 VAL A C 1
ATOM 1150 O O . VAL A 1 138 ? 5.142 23.530 7.233 1.00 15.91 138 VAL A O 1
ATOM 1154 N N . LYS A 1 139 ? 6.527 21.763 7.300 1.00 12.69 139 LYS A N 1
ATOM 1155 C CA . LYS A 1 139 ? 7.549 22.471 8.046 1.00 14.66 139 LYS A CA 1
ATOM 1156 C C . LYS A 1 139 ? 8.910 21.841 7.817 1.00 13.57 139 LYS A C 1
ATOM 1157 O O . LYS A 1 139 ? 9.055 20.619 7.849 1.00 12.79 139 LYS A O 1
ATOM 1163 N N . ILE A 1 140 ? 9.905 22.679 7.557 1.00 12.50 140 ILE A N 1
ATOM 1164 C CA . ILE A 1 140 ? 11.262 22.193 7.373 1.00 12.72 140 ILE A CA 1
ATOM 1165 C C . ILE A 1 140 ? 11.898 22.267 8.756 1.00 14.31 140 ILE A C 1
ATOM 1166 O O . ILE A 1 140 ? 12.085 23.356 9.304 1.00 16.68 140 ILE A O 1
ATOM 1171 N N . ILE A 1 141 ? 12.203 21.111 9.331 1.00 13.39 141 ILE A N 1
ATOM 1172 C CA . ILE A 1 141 ? 12.815 21.055 10.651 1.00 13.90 141 ILE A CA 1
ATOM 1173 C C . ILE A 1 141 ? 14.306 21.325 10.495 1.00 13.88 141 ILE A C 1
ATOM 1174 O O . ILE A 1 141 ? 14.926 22.014 11.312 1.00 15.53 141 ILE A O 1
ATOM 1179 N N . LYS A 1 142 ? 14.875 20.784 9.425 1.00 13.36 142 LYS A N 1
ATOM 1180 C CA . LYS A 1 142 ? 16.290 20.959 9.151 1.00 13.36 142 LYS A CA 1
ATOM 1181 C C . LYS A 1 142 ? 16.585 20.793 7.669 1.00 13.06 142 LYS A C 1
ATOM 1182 O O . LYS A 1 142 ? 16.030 19.921 7.014 1.00 12.05 142 LYS A O 1
ATOM 1188 N N . GLU A 1 143 ? 17.431 21.662 7.134 1.00 13.53 143 GLU A N 1
ATOM 1189 C CA . GLU A 1 143 ? 17.848 21.557 5.744 1.00 13.28 143 GLU A CA 1
ATOM 1190 C C . GLU A 1 143 ? 19.225 22.189 5.655 1.00 14.34 143 GLU A C 1
ATOM 1191 O O . GLU A 1 143 ? 19.369 23.364 5.320 1.00 15.85 143 GLU A O 1
ATOM 1197 N N . SER A 1 144 ? 20.232 21.387 5.982 1.00 13.55 144 SER A N 1
ATOM 1198 C CA . SER A 1 144 ? 21.620 21.833 5.976 1.00 13.95 144 SER A CA 1
ATOM 1199 C C . SER A 1 144 ? 22.486 20.857 5.182 1.00 13.97 144 SER A C 1
ATOM 1200 O O . SER A 1 144 ? 23.401 20.235 5.730 1.00 14.02 144 SER A O 1
ATOM 1203 N N . PRO A 1 145 ? 22.213 20.718 3.873 1.00 16.02 145 PRO A N 1
ATOM 1204 C CA . PRO A 1 145 ? 22.984 19.804 3.023 1.00 16.49 145 PRO A CA 1
ATOM 1205 C C . PRO A 1 145 ? 24.461 20.173 2.916 1.00 15.48 145 PRO A C 1
ATOM 1206 O O . PRO A 1 145 ? 25.280 19.368 2.473 1.00 16.47 145 PRO A O 1
ATOM 1210 N N . ASN A 1 146 ? 24.795 21.389 3.332 1.00 15.74 146 ASN A N 1
ATOM 1211 C CA . ASN A 1 146 ? 26.176 21.857 3.287 1.00 16.16 146 ASN A CA 1
ATOM 1212 C C . ASN A 1 146 ? 27.061 21.151 4.312 1.00 16.25 146 ASN A C 1
ATOM 1213 O O . ASN A 1 146 ? 28.280 21.098 4.149 1.00 16.28 146 ASN A O 1
ATOM 1218 N N . ILE A 1 147 ? 26.454 20.622 5.372 1.00 16.08 147 ILE A N 1
ATOM 1219 C CA . ILE A 1 147 ? 27.209 19.928 6.412 1.00 16.22 147 ILE A CA 1
ATOM 1220 C C . ILE A 1 147 ? 27.514 18.498 5.978 1.00 17.83 147 ILE A C 1
ATOM 1221 O O . ILE A 1 147 ? 26.640 17.629 6.002 1.00 18.70 147 ILE A O 1
ATOM 1226 N N . VAL A 1 148 ? 28.756 18.259 5.574 1.00 17.17 148 VAL A N 1
ATOM 1227 C CA . VAL A 1 148 ? 29.172 16.932 5.130 1.00 18.76 148 VAL A CA 1
ATOM 1228 C C . VAL A 1 148 ? 30.028 16.209 6.166 1.00 19.82 148 VAL A C 1
ATOM 1229 O O . VAL A 1 148 ? 30.165 14.993 6.123 1.00 19.88 148 VAL A O 1
ATOM 1233 N N . ILE A 1 149 ? 30.595 16.974 7.093 1.00 21.38 149 ILE A N 1
ATOM 1234 C CA . ILE A 1 149 ? 31.430 16.448 8.169 1.00 22.73 149 ILE A CA 1
ATOM 1235 C C . ILE A 1 149 ? 30.746 16.757 9.497 1.00 25.11 149 ILE A C 1
ATOM 1236 O O . ILE A 1 149 ? 30.674 17.916 9.904 1.00 24.06 149 ILE A O 1
ATOM 1241 N N A PHE A 1 150 ? 30.314 15.737 10.237 0.50 27.56 150 PHE A N 1
ATOM 1242 N N B PHE A 1 150 ? 30.167 15.711 10.080 0.50 27.43 150 PHE A N 1
ATOM 1243 C CA A PHE A 1 150 ? 29.677 15.983 11.535 0.50 29.24 150 PHE A CA 1
ATOM 1244 C CA B PHE A 1 150 ? 29.448 15.818 11.342 0.50 28.59 150 PHE A CA 1
ATOM 1245 C C A PHE A 1 150 ? 30.677 15.945 12.694 0.50 30.68 150 PHE A C 1
ATOM 1246 C C B PHE A 1 150 ? 30.388 15.819 12.534 0.50 28.95 150 PHE A C 1
ATOM 1247 O O A PHE A 1 150 ? 30.496 15.107 13.600 0.50 32.81 150 PHE A O 1
ATOM 1248 O O B PHE A 1 150 ? 29.989 16.419 13.549 0.50 28.70 150 PHE A O 1
#

Secondary structure (DSSP, 8-state):
--HHHHHHHHHHTT-TTS-HHHHHHHHTS-HHHHHHHHHHHHHTTSS--------GGGGT--EEEEEEEEE---TTHHHHHHHHHHTSTTEEEEEE-SSS-SEEEEEEESSHHHHIIIIIHHHTT-TTEEEEEEEE-S--S---TT----

Sequence (150 aa):
MDEIDLRILKILQYNAKYSLDEIAREIRIPKATLSYRIKKLEKDGVIKGYYAYINPASLNLDYIVITSVKAKYGKNYHVELGNKLAQIPGVWGVYFVLGDNDFIVMARYKTREEFMEKFLERVMSIPEVERRTSTQQVVVKIIKESPNIVIFF

Organism: Sulfurisphaera tokodaii (strain DSM 16993 / JCM 10545 / NBRC 100140 / 7) (NCBI:txid273063)

Solvent-accessible surface area: 10611 Å² total

Radius of gyration: 20.03 Å; Cα contacts (8 Å, |Δi|>4): 203; chains: 1; bounding box: 51×35×36 Å

InterPro domains:
  IPR000485 AsnC-type HTH domain [PR00033] (1-17)
  IPR000485 AsnC-type HTH domain [PR00033] (17-28)
  IPR000485 AsnC-type HTH domain [PR00033] (28-47)
  IPR000485 AsnC-type HTH domain [PS50956] (1-62)
  IPR011008 Dimeric alpha-beta barrel [SSF54909] (62-142)
  IPR011991 ArsR-like helix-turn-helix domain [cd00090] (2-50)
  IPR019887 Transcription regulator AsnC/Lrp, ligand binding domain [PF01037] (66-146)
  IPR019888 Transcription regulator AsnC-like [SM00344] (1-109)
  IPR036388 Winged helix-like DNA-binding domain superfamily [G3DSA:1.10.10.10] (1-52)
  IPR036390 Winged helix DNA-binding domain superfamily [SSF46785] (1-59)